Protein AF-A0AAW2YZ23-F1 (afdb_monomer_lite)

Organism: NCBI:txid1008807

pLDDT: mean 71.03, std 24.13, range [37.09, 97.94]

Sequence (137 aa):
MVQTSFDTSKMNTRHHVHHDTKPLEVEDHNLHHKDSFKHSLNQDKLHHDTYRVNHLQPRADDAMIMDVMQSAEKTVTSAEEAVLQTLDNIEAECEGRYVESNKKFVQRAYKDADATDAKLLQFKQKMTSSYGKTETY

Foldseek 3Di:
DDDDDDDDDDDDDDDDDDDDDDDDDDDDDDDDDDDDDDDDDPVPPPPPPVCPPPDPDQDPCNVVVVVVVVVVVVVVVVVVVVVVVVVVVVVVVVVVVVVVVVVVVVVVVVVVVVVVVVVVVVVVVVVCVVPVPPDDD

Radius of gyration: 47.85 Å; chains: 1; bounding box: 124×51×111 Å

Secondary structure (DSSP, 8-state):
---------------------PPPP-----------------TTSSSTTTTSSS--PPPHHHHHHHHHHHHHHHHHHHHHHHHHHHHHHHHHHHHHHHHHHHHHHHHHHHHHHHHHHHHHHHHHHHHHHHHS-----

Structure (mmCIF, N/CA/C/O backbone):
data_AF-A0AAW2YZ23-F1
#
_entry.id   AF-A0AAW2YZ23-F1
#
loop_
_atom_site.group_PDB
_atom_site.id
_atom_site.type_symbol
_atom_site.label_atom_id
_atom_site.label_alt_id
_atom_site.label_comp_id
_atom_site.label_asym_id
_atom_site.label_entity_id
_atom_site.label_seq_id
_atom_site.pdbx_PDB_ins_code
_atom_site.Cartn_x
_atom_site.Cartn_y
_atom_site.Cartn_z
_atom_site.occupancy
_atom_site.B_iso_or_equiv
_atom_site.auth_seq_id
_atom_site.auth_comp_id
_atom_site.auth_asym_id
_atom_site.auth_atom_id
_atom_site.pdbx_PDB_model_num
ATOM 1 N N . MET A 1 1 ? 9.317 -40.567 0.631 1.00 42.16 1 MET A N 1
ATOM 2 C CA . MET A 1 1 ? 10.388 -39.833 1.337 1.00 42.16 1 MET A CA 1
ATOM 3 C C . MET A 1 1 ? 11.709 -40.393 0.849 1.00 42.16 1 MET A C 1
ATOM 5 O O . MET A 1 1 ? 11.968 -41.560 1.098 1.00 42.16 1 MET A O 1
ATOM 9 N N . VAL A 1 2 ? 12.474 -39.627 0.074 1.00 40.03 2 VAL A N 1
ATOM 10 C CA . VAL A 1 2 ? 13.776 -40.059 -0.455 1.00 40.03 2 VAL A CA 1
ATOM 11 C C . VAL A 1 2 ? 14.834 -39.194 0.223 1.00 40.03 2 VAL A C 1
ATOM 13 O O . VAL A 1 2 ? 14.903 -37.996 -0.031 1.00 40.03 2 VAL A O 1
ATOM 16 N N . GLN A 1 3 ? 15.587 -39.787 1.149 1.00 37.09 3 GLN A N 1
ATOM 17 C CA . GLN A 1 3 ? 16.785 -39.195 1.742 1.00 37.09 3 GLN A CA 1
ATOM 18 C C . GLN A 1 3 ? 17.971 -39.508 0.826 1.00 37.09 3 GLN A C 1
ATOM 20 O O . GLN A 1 3 ? 18.285 -40.675 0.610 1.00 37.09 3 GLN A O 1
ATOM 25 N N . THR A 1 4 ? 18.637 -38.478 0.309 1.00 46.72 4 THR A N 1
ATOM 26 C CA . THR A 1 4 ? 19.949 -38.604 -0.336 1.00 46.72 4 THR A CA 1
ATOM 27 C C . THR A 1 4 ? 20.981 -37.880 0.515 1.00 46.72 4 THR A C 1
ATOM 29 O O . THR A 1 4 ? 21.033 -36.651 0.539 1.00 46.72 4 THR A O 1
ATOM 32 N N . SER A 1 5 ? 21.777 -38.654 1.242 1.00 43.84 5 SER A N 1
ATOM 33 C CA . SER A 1 5 ? 22.988 -38.219 1.932 1.00 43.84 5 SER A CA 1
ATOM 34 C C . SER A 1 5 ? 24.073 -37.928 0.890 1.00 43.84 5 SER A C 1
ATOM 36 O O . SER A 1 5 ? 24.388 -38.797 0.079 1.00 43.84 5 SER A O 1
ATOM 38 N N . PHE A 1 6 ? 24.644 -36.722 0.906 1.00 43.00 6 PHE A N 1
ATOM 39 C CA . PHE A 1 6 ? 25.849 -36.402 0.139 1.00 43.00 6 PHE A CA 1
ATOM 40 C C . PHE A 1 6 ? 27.078 -36.602 1.027 1.00 43.00 6 PHE A C 1
ATOM 42 O O . PHE A 1 6 ? 27.214 -35.967 2.069 1.00 43.00 6 PHE A O 1
ATOM 49 N N . ASP A 1 7 ? 27.943 -37.514 0.594 1.00 45.31 7 ASP A N 1
ATOM 50 C CA . ASP A 1 7 ? 29.185 -37.906 1.251 1.00 45.31 7 ASP A CA 1
ATOM 51 C C . ASP A 1 7 ? 30.346 -37.105 0.630 1.00 45.31 7 ASP A C 1
ATOM 53 O O . ASP A 1 7 ? 30.693 -37.284 -0.541 1.00 45.31 7 ASP A O 1
ATOM 57 N N . THR A 1 8 ? 30.908 -36.151 1.375 1.00 53.34 8 THR A N 1
ATOM 58 C CA . THR A 1 8 ? 32.040 -35.325 0.929 1.00 53.34 8 THR A CA 1
ATOM 59 C C . THR A 1 8 ? 33.349 -35.954 1.377 1.00 53.34 8 THR A C 1
ATOM 61 O O . THR A 1 8 ? 33.902 -35.599 2.417 1.00 53.34 8 THR A O 1
ATOM 64 N N . SER A 1 9 ? 33.883 -36.874 0.581 1.00 38.41 9 SER A N 1
ATOM 65 C CA . SER A 1 9 ? 35.269 -37.298 0.744 1.00 38.41 9 SER A CA 1
ATOM 66 C C . SER A 1 9 ? 35.820 -37.852 -0.560 1.00 38.41 9 SER A C 1
ATOM 68 O O . SER A 1 9 ? 35.528 -38.986 -0.935 1.00 38.41 9 SER A O 1
ATOM 70 N N . LYS A 1 10 ? 36.620 -37.032 -1.254 1.00 47.50 10 LYS A N 1
ATOM 71 C CA . LYS A 1 10 ? 37.888 -37.452 -1.870 1.00 47.50 10 LYS A CA 1
ATOM 72 C C . LYS A 1 10 ? 38.669 -36.247 -2.393 1.00 47.50 10 LYS A C 1
ATOM 74 O O . LYS A 1 10 ? 38.259 -35.541 -3.307 1.00 47.50 10 LYS A O 1
ATOM 79 N N . MET A 1 11 ? 39.815 -36.059 -1.750 1.00 41.44 11 MET A N 1
ATOM 80 C CA . MET A 1 11 ? 40.926 -35.196 -2.124 1.00 41.44 11 MET A CA 1
ATOM 81 C C . MET A 1 11 ? 41.445 -35.516 -3.532 1.00 41.44 11 MET A C 1
ATOM 83 O O . MET A 1 11 ? 41.591 -36.690 -3.870 1.00 41.44 11 MET A O 1
ATOM 87 N N . ASN A 1 12 ? 41.838 -34.490 -4.294 1.00 37.84 12 ASN A N 1
ATOM 88 C CA . ASN A 1 12 ? 42.959 -34.611 -5.228 1.00 37.84 12 ASN A CA 1
ATOM 89 C C . ASN A 1 12 ? 43.620 -33.247 -5.500 1.00 37.84 12 ASN A C 1
ATOM 91 O O . ASN A 1 12 ? 43.084 -32.393 -6.202 1.00 37.84 12 ASN A O 1
ATOM 95 N N . THR A 1 13 ? 44.798 -33.065 -4.914 1.00 43.50 13 THR A N 1
ATOM 96 C CA . THR A 1 13 ? 45.785 -32.007 -5.161 1.00 43.50 13 THR A CA 1
ATOM 97 C C . THR A 1 13 ? 46.460 -32.191 -6.521 1.00 43.50 13 THR A C 1
ATOM 99 O O . THR A 1 13 ? 46.972 -33.273 -6.802 1.00 43.50 13 THR A O 1
ATOM 102 N N . ARG A 1 14 ? 46.566 -31.131 -7.336 1.00 39.47 14 ARG A N 1
ATOM 103 C CA . ARG A 1 14 ? 47.413 -31.140 -8.542 1.0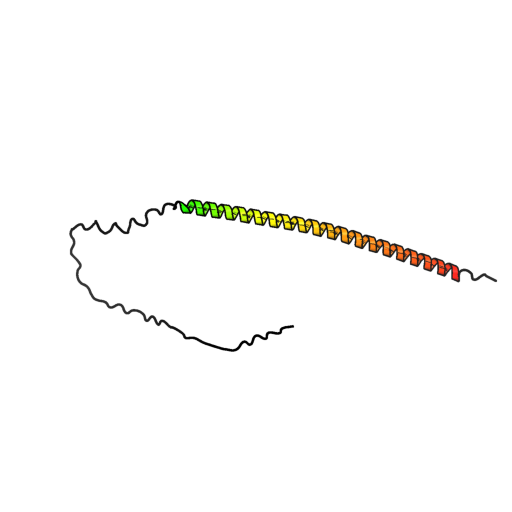0 39.47 14 ARG A CA 1
ATOM 104 C C . ARG A 1 14 ? 48.265 -29.869 -8.656 1.00 39.47 14 ARG A C 1
ATOM 106 O O . ARG A 1 14 ? 47.784 -28.817 -9.043 1.00 39.47 14 ARG A O 1
ATOM 113 N N . HIS A 1 15 ? 49.523 -30.053 -8.258 1.00 39.59 15 HIS A N 1
ATOM 114 C CA . HIS A 1 15 ? 50.791 -29.505 -8.756 1.00 39.59 15 HIS A CA 1
ATOM 115 C C . HIS A 1 15 ? 50.924 -28.030 -9.190 1.00 39.59 15 HIS A C 1
ATOM 117 O O . HIS A 1 15 ? 50.410 -27.591 -10.212 1.00 39.59 15 HIS A O 1
ATOM 123 N N . HIS A 1 16 ? 51.791 -27.349 -8.431 1.00 39.47 16 HIS A N 1
ATOM 124 C CA . HIS A 1 16 ? 52.581 -26.160 -8.755 1.00 39.47 16 HIS A CA 1
ATOM 125 C C . HIS A 1 16 ? 53.233 -26.193 -10.149 1.00 39.47 16 HIS A C 1
ATOM 127 O O . HIS A 1 16 ? 53.885 -27.176 -10.499 1.00 39.47 16 HIS A O 1
ATOM 133 N N . VAL A 1 17 ? 53.216 -25.049 -10.839 1.00 40.31 17 VAL A N 1
ATOM 134 C CA . VAL A 1 17 ? 54.281 -24.646 -11.770 1.00 40.31 17 VAL A CA 1
ATOM 135 C C . VAL A 1 17 ? 54.778 -23.274 -11.317 1.00 40.31 17 VAL A C 1
ATOM 137 O O . VAL A 1 17 ? 54.079 -22.273 -11.453 1.00 40.31 17 VAL A O 1
ATOM 140 N N . HIS A 1 18 ? 55.964 -23.253 -10.712 1.00 39.31 18 HIS A N 1
ATOM 141 C CA . HIS A 1 18 ? 56.755 -22.047 -10.482 1.00 39.31 18 HIS A CA 1
ATOM 142 C C . HIS A 1 18 ? 57.529 -21.745 -11.771 1.00 39.31 18 HIS A C 1
ATOM 144 O O . HIS A 1 18 ? 58.294 -22.589 -12.233 1.00 39.31 18 HIS A O 1
ATOM 150 N N . HIS A 1 19 ? 57.347 -20.560 -12.352 1.00 39.72 19 HIS A N 1
ATOM 151 C CA . HIS A 1 19 ? 58.302 -20.029 -13.321 1.00 39.72 19 HIS A CA 1
ATOM 152 C C . HIS A 1 19 ? 59.306 -19.161 -12.566 1.00 39.72 19 HIS A C 1
ATOM 154 O O . HIS A 1 19 ? 59.023 -18.015 -12.227 1.00 39.72 19 HIS A O 1
ATOM 160 N N . ASP A 1 20 ? 60.473 -19.737 -12.288 1.00 40.97 20 ASP A N 1
ATOM 161 C CA . ASP A 1 20 ? 61.645 -19.006 -11.819 1.00 40.97 20 ASP A CA 1
ATOM 162 C C . ASP A 1 20 ? 62.197 -18.155 -12.971 1.00 40.97 20 ASP A C 1
ATOM 164 O O . ASP A 1 20 ? 62.918 -18.645 -13.841 1.00 40.97 20 ASP A O 1
ATOM 168 N N . THR A 1 21 ? 61.874 -16.864 -12.999 1.00 49.31 21 THR A N 1
ATOM 169 C CA . THR A 1 21 ? 62.592 -15.897 -13.838 1.00 49.31 21 THR A CA 1
ATOM 170 C C . THR A 1 21 ? 63.802 -15.386 -13.068 1.00 49.31 21 THR A C 1
ATOM 172 O O . THR A 1 21 ? 63.682 -14.511 -12.209 1.00 49.31 21 THR A O 1
ATOM 175 N N . LYS A 1 22 ? 64.980 -15.943 -13.364 1.00 58.16 22 LYS A N 1
ATOM 176 C CA . LYS A 1 22 ? 66.257 -15.327 -12.980 1.00 58.16 22 LYS A CA 1
ATOM 177 C C . LYS A 1 22 ? 66.445 -14.005 -13.752 1.00 58.16 22 LYS A C 1
ATOM 179 O O . LYS A 1 22 ? 65.913 -13.890 -14.859 1.00 58.16 22 LYS A O 1
ATOM 184 N N . PRO A 1 23 ? 67.188 -13.018 -13.217 1.00 45.25 23 PRO A N 1
ATOM 185 C CA . PRO A 1 23 ? 67.505 -11.795 -13.953 1.00 45.25 23 PRO A CA 1
ATOM 186 C C . PRO A 1 23 ? 68.357 -12.137 -15.183 1.00 45.25 23 PRO A C 1
ATOM 188 O O . PRO A 1 23 ? 69.311 -12.903 -15.063 1.00 45.25 23 PRO A O 1
ATOM 191 N N . LEU A 1 24 ? 68.018 -11.590 -16.354 1.00 46.28 24 LEU A N 1
ATOM 192 C CA . LEU A 1 24 ? 68.880 -11.677 -17.535 1.00 46.28 24 LEU A CA 1
ATOM 193 C C . LEU A 1 24 ? 70.152 -10.855 -17.284 1.00 46.28 24 LEU A C 1
ATOM 195 O O . LEU A 1 24 ? 70.075 -9.642 -17.082 1.00 46.28 24 LEU A O 1
ATOM 199 N N . GLU A 1 25 ? 71.306 -11.513 -17.318 1.00 43.34 25 GLU A N 1
ATOM 200 C CA . GLU A 1 25 ? 72.603 -10.853 -17.451 1.00 43.34 25 GLU A CA 1
ATOM 201 C C . GLU A 1 25 ? 72.699 -10.255 -18.864 1.00 43.34 25 GLU A C 1
ATOM 203 O O . GLU A 1 25 ? 72.432 -10.927 -19.861 1.00 43.34 25 GLU A O 1
ATOM 208 N N . VAL A 1 26 ? 73.007 -8.961 -18.944 1.00 49.44 26 VAL A N 1
ATOM 209 C CA . VAL A 1 26 ? 73.212 -8.238 -20.203 1.00 49.44 26 VAL A CA 1
ATOM 210 C C . VAL A 1 26 ? 74.634 -8.538 -20.672 1.00 49.44 26 VAL A C 1
ATOM 212 O O . VAL A 1 26 ? 75.589 -8.095 -20.038 1.00 49.44 26 VAL A O 1
ATOM 215 N N . GLU A 1 27 ? 74.791 -9.292 -21.760 1.00 43.81 27 GLU A N 1
ATOM 216 C CA . GLU A 1 27 ? 76.094 -9.429 -22.415 1.00 43.81 27 GLU A CA 1
ATOM 217 C C . GLU A 1 27 ? 76.423 -8.146 -23.193 1.00 43.81 27 GLU A C 1
ATOM 219 O O . GLU A 1 27 ? 75.868 -7.854 -24.255 1.00 43.81 27 GLU A O 1
ATOM 224 N N . ASP A 1 28 ? 77.353 -7.377 -22.626 1.00 47.62 28 ASP A N 1
ATOM 225 C CA . ASP A 1 28 ? 78.044 -6.254 -23.252 1.00 47.62 28 ASP A CA 1
ATOM 226 C C . ASP A 1 28 ? 78.944 -6.747 -24.396 1.00 47.62 28 ASP A C 1
ATOM 228 O O . ASP A 1 28 ? 80.128 -7.050 -24.219 1.00 47.62 28 ASP A O 1
ATOM 232 N N . HIS A 1 29 ? 78.415 -6.752 -25.618 1.00 47.66 29 HIS A N 1
ATOM 233 C CA . HIS A 1 29 ? 79.248 -6.775 -26.817 1.00 47.66 29 HIS A CA 1
ATOM 234 C C . HIS A 1 29 ? 79.435 -5.361 -27.377 1.00 47.66 29 HIS A C 1
ATOM 236 O O . HIS A 1 29 ? 78.691 -4.862 -28.215 1.00 47.66 29 HIS A O 1
ATOM 242 N N . ASN A 1 30 ? 80.473 -4.737 -26.818 1.00 41.66 30 ASN A N 1
ATOM 243 C CA . ASN A 1 30 ? 81.330 -3.669 -27.329 1.00 41.66 30 ASN A CA 1
ATOM 244 C C . ASN A 1 30 ? 81.067 -3.145 -28.758 1.00 41.66 30 ASN A C 1
ATOM 246 O O . ASN A 1 30 ? 81.192 -3.869 -29.742 1.00 41.66 30 ASN A O 1
ATOM 250 N N . LEU A 1 31 ? 80.872 -1.819 -28.818 1.00 48.06 31 LEU A N 1
ATOM 251 C CA . LEU A 1 31 ? 81.620 -0.850 -29.637 1.00 48.06 31 LEU A CA 1
ATOM 252 C C . LEU A 1 31 ? 82.151 -1.346 -30.996 1.00 48.06 31 LEU A C 1
ATOM 254 O O . LEU A 1 31 ? 83.096 -2.126 -31.025 1.00 48.06 31 LEU A O 1
ATOM 258 N N . HIS A 1 32 ? 81.687 -0.737 -32.095 1.00 42.34 32 HIS A N 1
ATOM 259 C CA . HIS A 1 32 ? 82.510 0.031 -33.054 1.00 42.34 32 HIS A CA 1
ATOM 260 C C . HIS A 1 32 ? 81.671 0.438 -34.277 1.00 42.34 32 HIS A C 1
ATOM 262 O O . HIS A 1 32 ? 81.339 -0.388 -35.116 1.00 42.34 32 HIS A O 1
ATOM 268 N N . HIS A 1 33 ? 81.346 1.729 -34.358 1.00 41.16 33 HIS A N 1
ATOM 269 C CA . HIS A 1 33 ? 81.522 2.599 -35.531 1.00 41.16 33 HIS A CA 1
ATOM 270 C C . HIS A 1 33 ? 80.530 3.758 -35.481 1.00 41.16 33 HIS A C 1
ATOM 272 O O . HIS A 1 33 ? 79.431 3.727 -36.030 1.00 41.16 33 HIS A O 1
ATOM 278 N N . LYS A 1 34 ? 80.977 4.822 -34.810 1.00 44.75 34 LYS A N 1
ATOM 279 C CA . LYS A 1 34 ? 80.580 6.166 -35.202 1.00 44.75 34 LYS A CA 1
ATOM 280 C C . LYS A 1 34 ? 81.191 6.473 -36.573 1.00 44.75 34 LYS A C 1
ATOM 282 O O . LYS A 1 34 ? 82.256 5.960 -36.906 1.00 44.75 34 LYS A O 1
ATOM 287 N N . ASP A 1 35 ? 80.491 7.335 -37.298 1.00 48.25 35 ASP A N 1
ATOM 288 C CA . ASP A 1 35 ? 80.931 8.050 -38.499 1.00 48.25 35 ASP A CA 1
ATOM 289 C C . ASP A 1 35 ? 80.765 7.318 -39.838 1.00 48.25 35 ASP A C 1
ATOM 291 O O . ASP A 1 35 ? 81.706 6.890 -40.500 1.00 48.25 35 ASP A O 1
ATOM 295 N N . SER A 1 36 ? 79.522 7.297 -40.320 1.00 39.72 36 SER A N 1
ATOM 296 C CA . SER A 1 36 ? 79.242 7.401 -41.758 1.00 39.72 36 SER A CA 1
ATOM 297 C C . SER A 1 36 ? 77.974 8.216 -41.986 1.00 39.72 36 SER A C 1
ATOM 299 O O . SER A 1 36 ? 76.895 7.724 -42.302 1.00 39.72 36 SER A O 1
ATOM 301 N N . PHE A 1 37 ? 78.128 9.525 -41.800 1.00 41.75 37 PHE A N 1
ATOM 302 C CA . PHE A 1 37 ? 77.254 10.521 -42.399 1.00 41.75 37 PHE A CA 1
ATOM 303 C C . PHE A 1 37 ? 77.517 10.529 -43.914 1.00 41.75 37 PHE A C 1
ATOM 305 O O . PHE A 1 37 ? 78.588 10.961 -44.335 1.00 41.75 37 PHE A O 1
ATOM 312 N N . LYS A 1 38 ? 76.546 10.085 -44.724 1.00 47.72 38 LYS A N 1
ATOM 313 C CA . LYS A 1 38 ? 75.879 10.883 -45.781 1.00 47.72 38 LYS A CA 1
ATOM 314 C C . LYS A 1 38 ? 75.149 10.006 -46.811 1.00 47.72 38 LYS A C 1
ATOM 316 O O . LYS A 1 38 ? 75.747 9.203 -47.509 1.00 47.72 38 LYS A O 1
ATOM 321 N N . HIS A 1 39 ? 73.852 10.297 -46.916 1.00 45.59 39 HIS A N 1
ATOM 322 C CA . HIS A 1 39 ? 72.974 10.191 -48.084 1.00 45.59 39 HIS A CA 1
ATOM 323 C C . HIS A 1 39 ? 72.933 8.878 -48.881 1.00 45.59 39 HIS A C 1
ATOM 325 O O . HIS A 1 39 ? 73.635 8.710 -49.869 1.00 45.59 39 HIS A O 1
ATOM 331 N N . SER A 1 40 ? 71.899 8.081 -48.611 1.00 43.19 40 SER A N 1
ATOM 332 C CA . SER A 1 40 ? 70.948 7.755 -49.675 1.00 43.19 40 SER A CA 1
ATOM 333 C C . SER A 1 40 ? 69.556 7.556 -49.081 1.00 43.19 40 SER A C 1
ATOM 335 O O . SER A 1 40 ? 69.373 6.849 -48.091 1.00 43.19 40 SER A O 1
ATOM 337 N N . LEU A 1 41 ? 68.598 8.279 -49.651 1.00 48.62 41 LEU A N 1
ATOM 338 C CA . LEU A 1 41 ? 67.183 8.263 -49.322 1.00 48.62 41 LEU A CA 1
ATOM 339 C C . LEU A 1 41 ? 66.620 6.845 -49.466 1.00 48.62 41 LEU A C 1
ATOM 341 O O . LEU A 1 41 ? 66.414 6.368 -50.571 1.00 48.62 41 LEU A O 1
ATOM 345 N N . ASN A 1 42 ? 66.303 6.214 -48.340 1.00 43.38 42 ASN A N 1
ATOM 346 C CA . ASN A 1 42 ? 65.261 5.194 -48.266 1.00 43.38 42 ASN A CA 1
ATOM 347 C C . ASN A 1 42 ? 64.172 5.716 -47.319 1.00 43.38 42 ASN A C 1
ATOM 349 O O . ASN A 1 42 ? 63.932 5.167 -46.248 1.00 43.38 42 ASN A O 1
ATOM 353 N N . GLN A 1 43 ? 63.552 6.837 -47.706 1.00 43.69 43 GLN A N 1
ATOM 354 C CA . GLN A 1 43 ? 62.373 7.403 -47.036 1.00 43.69 43 GLN A CA 1
ATOM 355 C C . GLN A 1 43 ? 61.060 6.705 -47.437 1.00 43.69 43 GLN A C 1
ATOM 357 O O . GLN A 1 43 ? 60.013 7.043 -46.902 1.00 43.69 43 GLN A O 1
ATOM 362 N N . ASP A 1 44 ? 61.097 5.675 -48.286 1.00 47.47 44 ASP A N 1
ATOM 363 C CA . ASP A 1 44 ? 59.871 5.038 -48.793 1.00 47.47 44 ASP A CA 1
ATOM 364 C C . ASP A 1 44 ? 59.372 3.844 -47.965 1.00 47.47 44 ASP A C 1
ATOM 366 O O . ASP A 1 44 ? 58.377 3.216 -48.321 1.00 47.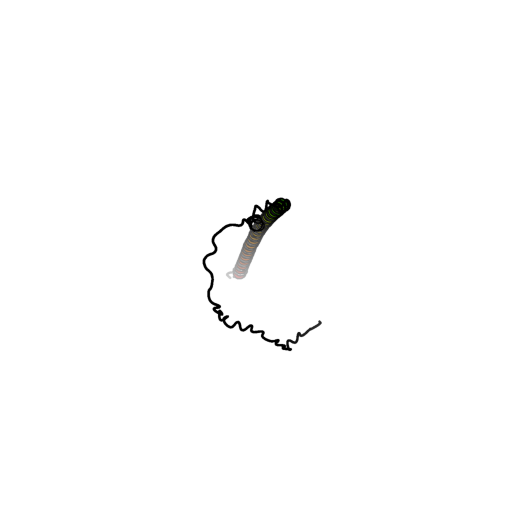47 44 ASP A O 1
ATOM 370 N N . LYS A 1 45 ? 60.022 3.497 -46.844 1.00 50.16 45 LYS A N 1
ATOM 371 C CA . LYS A 1 45 ? 59.595 2.347 -46.014 1.00 50.16 45 LYS A CA 1
ATOM 372 C C . LYS A 1 45 ? 59.362 2.639 -44.537 1.00 50.16 45 LYS A C 1
ATOM 374 O O . LYS A 1 45 ? 59.048 1.718 -43.793 1.00 50.16 45 LYS A O 1
ATOM 379 N N . LEU A 1 46 ? 59.436 3.903 -44.117 1.00 47.31 46 LEU A N 1
ATOM 380 C CA . LEU A 1 46 ? 59.184 4.303 -42.725 1.00 47.31 46 LEU A CA 1
ATOM 381 C C . LEU A 1 46 ? 57.908 5.140 -42.541 1.00 47.31 46 LEU A C 1
ATOM 383 O O . LEU A 1 46 ? 57.741 5.806 -41.524 1.00 47.31 46 LEU A O 1
ATOM 387 N N . HIS A 1 47 ? 57.001 5.098 -43.517 1.00 43.53 47 HIS A N 1
ATOM 388 C CA . HIS A 1 47 ? 55.682 5.730 -43.426 1.00 43.53 47 HIS A CA 1
ATOM 389 C C . HIS A 1 47 ? 54.524 4.726 -43.438 1.00 43.53 47 HIS A C 1
ATOM 391 O O . HIS A 1 47 ? 53.374 5.134 -43.335 1.00 43.53 47 HIS A O 1
ATOM 397 N N . HIS A 1 48 ? 54.771 3.414 -43.525 1.00 44.41 48 HIS A N 1
ATOM 398 C CA . HIS A 1 48 ? 53.651 2.471 -43.613 1.00 44.41 48 HIS A CA 1
ATOM 399 C C . HIS A 1 48 ? 52.958 2.209 -42.256 1.00 44.41 48 HIS A C 1
ATOM 401 O O . HIS A 1 48 ? 51.765 1.899 -42.237 1.00 44.41 48 HIS A O 1
ATOM 407 N N . ASP A 1 49 ? 53.644 2.425 -41.128 1.00 48.31 49 ASP A N 1
ATOM 408 C CA . ASP A 1 49 ? 53.098 2.086 -39.802 1.00 48.31 49 ASP A CA 1
ATOM 409 C C . ASP A 1 49 ? 52.707 3.298 -38.944 1.00 48.31 49 ASP A C 1
ATOM 411 O O . ASP A 1 49 ? 51.931 3.162 -38.002 1.00 48.31 49 ASP A O 1
ATOM 415 N N . THR A 1 50 ? 53.145 4.511 -39.294 1.00 43.38 50 THR A N 1
ATOM 416 C CA . THR A 1 50 ? 52.766 5.741 -38.571 1.00 43.38 50 THR A CA 1
ATOM 417 C C . THR A 1 50 ? 51.465 6.378 -39.069 1.00 43.38 50 THR A C 1
ATOM 419 O O . THR A 1 50 ? 50.905 7.222 -38.377 1.00 43.38 50 THR A O 1
ATOM 422 N N . TYR A 1 51 ? 50.912 5.923 -40.201 1.00 45.94 51 TYR A N 1
ATOM 423 C CA . TYR A 1 51 ? 49.599 6.358 -40.711 1.00 45.94 51 TYR A CA 1
ATOM 424 C C . TYR A 1 51 ? 48.457 5.364 -40.451 1.00 45.94 51 TYR A C 1
ATOM 426 O O . TYR A 1 51 ? 47.380 5.498 -41.029 1.00 45.94 51 TYR A O 1
ATOM 434 N N . ARG A 1 52 ? 48.646 4.376 -39.567 1.00 46.06 52 ARG A N 1
ATOM 435 C CA . ARG A 1 52 ? 47.576 3.438 -39.175 1.00 46.06 52 ARG A CA 1
ATOM 436 C C . ARG A 1 52 ? 46.897 3.736 -37.840 1.00 46.06 52 ARG A C 1
ATOM 438 O O . ARG A 1 52 ? 46.034 2.974 -37.421 1.00 46.06 52 ARG A O 1
ATOM 445 N N . VAL A 1 53 ? 47.214 4.876 -37.229 1.00 52.16 53 VAL A N 1
ATOM 446 C CA . VAL A 1 53 ? 46.413 5.473 -36.144 1.00 52.16 53 VAL A CA 1
ATOM 447 C C . VAL A 1 53 ? 45.812 6.808 -36.608 1.00 52.16 53 VAL A C 1
ATOM 449 O O . VAL A 1 53 ? 45.568 7.716 -35.826 1.00 52.16 53 VAL A O 1
ATOM 452 N N . ASN A 1 54 ? 45.564 6.947 -37.913 1.00 47.66 54 ASN A N 1
ATOM 453 C CA . ASN A 1 54 ? 44.644 7.959 -38.408 1.00 47.66 54 ASN A CA 1
ATOM 454 C C . ASN A 1 54 ? 43.228 7.430 -38.213 1.00 47.66 54 ASN A C 1
ATOM 456 O O . ASN A 1 54 ? 42.839 6.460 -38.855 1.00 47.66 54 ASN A O 1
ATOM 460 N N . HIS A 1 55 ? 42.491 8.095 -37.325 1.00 54.72 55 HIS A N 1
ATOM 461 C CA . HIS A 1 55 ? 41.036 8.183 -37.353 1.00 54.72 55 HIS A CA 1
ATOM 462 C C . HIS A 1 55 ? 40.325 6.851 -37.614 1.00 54.72 55 HIS A C 1
ATOM 464 O O . HIS A 1 55 ? 39.865 6.586 -38.725 1.00 54.72 55 HIS A O 1
ATOM 470 N N . LEU A 1 56 ? 40.145 6.048 -36.561 1.00 56.34 56 LEU A N 1
ATOM 471 C CA . LEU A 1 56 ? 38.970 5.182 -36.517 1.00 56.34 56 LEU A CA 1
ATOM 472 C C . LEU A 1 56 ? 37.759 6.120 -36.565 1.00 56.34 56 LEU A C 1
ATOM 474 O O . LEU A 1 56 ? 37.319 6.640 -35.543 1.00 56.34 56 LEU A O 1
ATOM 478 N N . GLN A 1 57 ? 37.297 6.427 -37.779 1.00 61.72 57 GLN A N 1
ATOM 479 C CA . GLN A 1 57 ? 35.973 6.987 -37.973 1.00 61.72 57 GLN A CA 1
ATOM 480 C C . GLN A 1 57 ? 34.999 6.057 -37.250 1.00 61.72 57 GLN A C 1
ATOM 482 O O . GLN A 1 57 ? 35.200 4.836 -37.325 1.00 61.72 57 GLN A O 1
ATOM 487 N N . PRO A 1 58 ? 33.981 6.606 -36.563 1.00 64.44 58 PRO A N 1
ATOM 488 C CA . PRO A 1 58 ? 32.911 5.791 -36.025 1.00 64.44 58 PRO A CA 1
ATOM 489 C C . PRO A 1 58 ? 32.460 4.830 -37.117 1.00 64.44 58 PRO A C 1
ATOM 491 O O . PRO A 1 58 ? 32.156 5.250 -38.241 1.00 64.44 58 PRO A O 1
ATOM 494 N N . ARG A 1 59 ? 32.518 3.534 -36.828 1.00 71.25 59 ARG A N 1
ATOM 495 C CA . ARG A 1 59 ? 31.999 2.530 -37.750 1.00 71.25 59 ARG A CA 1
ATOM 496 C C . ARG A 1 59 ? 30.505 2.796 -37.891 1.00 71.25 59 ARG A C 1
ATOM 498 O O . ARG A 1 59 ? 29.874 3.293 -36.962 1.00 71.25 59 ARG A O 1
ATOM 505 N N . ALA A 1 60 ? 29.921 2.456 -39.037 1.00 65.69 60 ALA A N 1
ATOM 506 C CA . ALA A 1 60 ? 28.471 2.576 -39.220 1.00 65.69 60 ALA A CA 1
ATOM 507 C C . ALA A 1 60 ? 27.688 1.877 -38.083 1.00 65.69 60 ALA A C 1
ATOM 509 O O . ALA A 1 60 ? 26.620 2.337 -37.687 1.00 65.69 60 ALA A O 1
ATOM 510 N N . ASP A 1 61 ? 28.280 0.832 -37.503 1.00 77.00 61 ASP A N 1
ATOM 511 C CA . ASP A 1 61 ? 27.727 0.063 -36.391 1.00 77.00 61 ASP A CA 1
ATOM 512 C C . ASP A 1 61 ? 27.773 0.805 -35.039 1.00 77.00 61 ASP A C 1
ATOM 514 O O . ASP A 1 61 ? 26.978 0.492 -34.157 1.00 77.00 61 ASP A O 1
ATOM 518 N N . ASP A 1 62 ? 28.638 1.811 -34.860 1.00 84.38 62 ASP A N 1
ATOM 519 C CA . ASP A 1 62 ? 28.758 2.553 -33.595 1.00 84.38 62 ASP A CA 1
ATOM 520 C C . ASP A 1 62 ? 27.501 3.394 -33.320 1.00 84.38 62 ASP A C 1
ATOM 522 O O . ASP A 1 62 ? 27.058 3.500 -32.177 1.00 84.38 62 ASP A O 1
ATOM 526 N N . ALA A 1 63 ? 26.877 3.940 -34.370 1.00 83.25 63 ALA A N 1
ATOM 527 C CA . ALA A 1 63 ? 25.596 4.637 -34.258 1.00 83.25 63 ALA A CA 1
ATOM 528 C C . ALA A 1 63 ? 24.473 3.675 -33.840 1.00 83.25 63 ALA A C 1
ATOM 530 O O . ALA A 1 63 ? 23.701 3.980 -32.935 1.00 83.25 63 ALA A O 1
ATOM 531 N N . MET A 1 64 ? 24.439 2.476 -34.432 1.00 87.12 64 MET A N 1
ATOM 532 C CA . MET A 1 64 ? 23.462 1.445 -34.078 1.00 87.12 64 MET A CA 1
ATOM 533 C C . MET A 1 64 ? 23.641 0.969 -32.631 1.00 87.12 64 MET A C 1
ATOM 535 O O . MET A 1 64 ? 22.660 0.775 -31.918 1.00 87.12 64 MET A O 1
ATOM 539 N N . ILE A 1 65 ? 24.886 0.798 -32.176 1.00 87.88 65 ILE A N 1
ATOM 540 C CA . ILE A 1 65 ? 25.188 0.414 -30.792 1.00 87.88 65 ILE A CA 1
ATOM 541 C C . ILE A 1 65 ? 24.719 1.502 -29.821 1.00 87.88 65 ILE A C 1
ATOM 543 O O . ILE A 1 65 ? 24.070 1.176 -28.828 1.00 87.88 65 ILE A O 1
ATOM 547 N N . MET A 1 66 ? 24.989 2.780 -30.109 1.00 89.81 66 MET A N 1
ATOM 548 C CA . MET A 1 66 ? 24.511 3.887 -29.272 1.00 89.81 66 MET A CA 1
ATOM 549 C C . MET A 1 66 ? 22.982 3.952 -29.215 1.00 89.81 66 MET A C 1
ATOM 551 O O . MET A 1 66 ? 22.432 4.099 -28.124 1.00 89.81 66 MET A O 1
ATOM 555 N N . ASP A 1 67 ? 22.292 3.774 -30.343 1.00 90.75 67 ASP A N 1
ATOM 556 C CA . ASP A 1 67 ? 20.826 3.758 -30.391 1.00 90.75 67 ASP A CA 1
ATOM 557 C C . ASP A 1 67 ? 20.244 2.601 -29.563 1.00 90.75 67 ASP A C 1
ATOM 559 O O . ASP A 1 67 ? 19.285 2.785 -28.808 1.00 90.75 67 ASP A O 1
ATOM 563 N N . VAL A 1 68 ? 20.851 1.411 -29.644 1.00 93.19 68 VAL A N 1
ATOM 564 C CA . VAL A 1 68 ? 20.459 0.252 -28.828 1.00 93.19 68 VAL A CA 1
ATOM 565 C C . VAL A 1 68 ? 20.696 0.522 -27.344 1.00 93.19 68 VAL A C 1
ATOM 567 O O . VAL A 1 68 ? 19.811 0.247 -26.535 1.00 93.19 68 VAL A O 1
ATOM 570 N N . MET A 1 69 ? 21.847 1.088 -26.970 1.00 93.25 69 MET A N 1
ATOM 571 C CA . MET A 1 69 ? 22.144 1.434 -25.577 1.00 93.25 69 MET A CA 1
ATOM 572 C C . MET A 1 69 ? 21.166 2.478 -25.035 1.00 93.25 69 MET A C 1
ATOM 574 O O . MET A 1 69 ? 20.626 2.295 -23.948 1.00 93.25 69 MET A O 1
ATOM 578 N N . GLN A 1 70 ? 20.865 3.521 -25.810 1.00 94.25 70 GLN A N 1
ATOM 579 C CA . GLN A 1 70 ? 19.909 4.552 -25.414 1.00 94.25 70 GLN A CA 1
ATOM 580 C C . GLN A 1 70 ? 18.482 3.993 -25.305 1.00 94.25 70 GLN A C 1
ATOM 582 O O . GLN A 1 70 ? 17.720 4.377 -24.416 1.00 94.25 70 GLN A O 1
ATOM 587 N N . SER A 1 71 ? 18.098 3.078 -26.198 1.00 92.38 71 SER A N 1
ATOM 588 C CA . SER A 1 71 ? 16.808 2.390 -26.116 1.00 92.38 71 SER A CA 1
ATOM 589 C C . SER A 1 71 ? 16.729 1.481 -24.889 1.00 92.38 71 SER A C 1
ATOM 591 O O . SER A 1 71 ? 15.686 1.427 -24.233 1.00 92.38 71 SER A O 1
ATOM 593 N N . ALA A 1 72 ? 17.813 0.773 -24.568 1.00 93.81 72 ALA A N 1
ATOM 594 C CA . ALA A 1 72 ? 17.895 -0.064 -23.379 1.00 93.81 72 ALA A CA 1
ATOM 595 C C . ALA A 1 72 ? 17.787 0.784 -22.105 1.00 93.81 72 ALA A C 1
ATOM 597 O O . ALA A 1 72 ? 16.977 0.463 -21.242 1.00 93.81 72 ALA A O 1
ATOM 598 N N . GLU A 1 73 ? 18.512 1.902 -22.027 1.00 95.00 73 GLU A N 1
ATOM 599 C CA . GLU A 1 73 ? 18.461 2.833 -20.896 1.00 95.00 73 GLU A CA 1
ATOM 600 C C . GLU A 1 73 ? 17.044 3.370 -20.669 1.00 95.00 73 GLU A C 1
ATOM 602 O O . GLU A 1 73 ? 16.500 3.225 -19.578 1.00 95.00 73 GLU A O 1
ATOM 607 N N . LYS A 1 74 ? 16.379 3.863 -21.722 1.00 94.19 74 LYS A N 1
ATOM 608 C CA . LYS A 1 74 ? 14.976 4.311 -21.640 1.00 94.19 74 LYS A CA 1
ATOM 609 C C . LYS A 1 74 ? 14.034 3.215 -21.146 1.00 94.19 74 LYS A C 1
ATOM 611 O O . LYS A 1 74 ? 13.119 3.490 -20.374 1.00 94.19 74 LYS A O 1
ATOM 616 N N . THR A 1 75 ? 14.241 1.981 -21.605 1.00 93.94 75 THR A N 1
ATOM 617 C CA . THR A 1 75 ? 13.415 0.838 -21.197 1.00 93.94 75 THR A CA 1
ATOM 618 C C . THR A 1 75 ? 13.617 0.521 -19.718 1.00 93.94 75 THR A C 1
ATOM 620 O O . THR A 1 75 ? 12.641 0.286 -19.011 1.00 93.94 75 THR A O 1
ATOM 623 N N . VAL A 1 76 ? 14.865 0.546 -19.242 1.00 94.62 76 VAL A N 1
ATOM 624 C CA . VAL A 1 76 ? 15.196 0.310 -17.832 1.00 94.62 76 VAL A CA 1
ATOM 625 C C . VAL A 1 76 ? 14.598 1.403 -16.953 1.00 94.62 76 VAL A C 1
ATOM 627 O O . VAL A 1 76 ? 13.869 1.072 -16.026 1.00 94.62 76 VAL A O 1
ATOM 630 N N . THR A 1 77 ? 14.802 2.680 -17.283 1.00 94.75 77 THR A N 1
ATOM 631 C CA . THR A 1 77 ? 14.227 3.794 -16.511 1.00 94.75 77 THR A CA 1
ATOM 632 C C . THR A 1 77 ? 12.702 3.715 -16.460 1.00 94.75 77 THR A C 1
ATOM 634 O O . THR A 1 77 ? 12.114 3.829 -15.391 1.00 94.75 77 THR A O 1
ATOM 637 N N . SER A 1 78 ? 12.043 3.430 -17.588 1.00 94.88 78 SER A N 1
ATOM 638 C CA . SER A 1 78 ? 10.584 3.271 -17.613 1.00 94.88 78 SER A CA 1
ATOM 639 C C . SER A 1 78 ? 10.108 2.080 -16.771 1.00 94.88 78 SER A C 1
ATOM 641 O O . SER A 1 78 ? 9.063 2.162 -16.123 1.00 94.88 78 SER A O 1
ATOM 643 N N . ALA A 1 79 ? 10.864 0.978 -16.750 1.00 95.00 79 ALA A N 1
ATOM 644 C CA . ALA A 1 79 ? 10.557 -0.166 -15.901 1.00 95.00 79 ALA A CA 1
ATOM 645 C C . ALA A 1 79 ? 10.736 0.164 -14.410 1.00 95.00 79 ALA A C 1
ATOM 647 O O . ALA A 1 79 ? 9.889 -0.215 -13.603 1.00 95.00 79 ALA A O 1
ATOM 648 N N . GLU A 1 80 ? 11.792 0.892 -14.043 1.00 96.25 80 GLU A N 1
ATOM 649 C CA . GLU A 1 80 ? 12.029 1.361 -12.672 1.00 96.25 80 GLU A CA 1
ATOM 650 C C . GLU A 1 80 ? 10.899 2.278 -12.189 1.00 96.25 80 GLU A C 1
ATOM 652 O O . GLU A 1 80 ? 10.337 2.048 -11.118 1.00 96.25 80 GLU A O 1
ATOM 657 N N . GLU A 1 81 ? 10.496 3.255 -13.004 1.00 97.19 81 GLU A N 1
ATOM 658 C CA . GLU A 1 81 ? 9.368 4.147 -12.709 1.00 97.19 81 GLU A CA 1
ATOM 659 C C . GLU A 1 81 ? 8.060 3.366 -12.504 1.00 97.19 81 GLU A C 1
ATOM 661 O O . GLU A 1 81 ? 7.319 3.622 -11.553 1.00 97.19 81 GLU A O 1
ATOM 666 N N . ALA A 1 82 ? 7.786 2.366 -13.349 1.00 97.06 82 ALA A N 1
ATOM 667 C CA . ALA A 1 82 ? 6.598 1.525 -13.218 1.00 97.06 82 ALA A CA 1
ATOM 668 C C . ALA A 1 82 ? 6.611 0.679 -11.931 1.00 97.06 82 ALA A C 1
ATOM 670 O O . ALA A 1 82 ? 5.566 0.494 -11.296 1.00 97.06 82 ALA A O 1
ATOM 671 N N . VAL A 1 83 ? 7.781 0.171 -11.530 1.00 97.06 83 VAL A N 1
ATOM 672 C CA . VAL A 1 83 ? 7.948 -0.566 -10.270 1.00 97.06 83 VAL A CA 1
ATOM 673 C C . VAL A 1 83 ? 7.706 0.353 -9.077 1.00 97.06 83 VAL A C 1
ATOM 675 O O . VAL A 1 83 ? 6.933 -0.016 -8.195 1.00 97.06 83 VAL A O 1
ATOM 678 N N . LEU A 1 84 ? 8.299 1.550 -9.064 1.00 97.88 84 LEU A N 1
ATOM 679 C CA . LEU A 1 84 ? 8.098 2.530 -7.993 1.00 97.88 84 LEU A CA 1
ATOM 680 C C . LEU A 1 84 ? 6.620 2.913 -7.860 1.00 97.88 84 LEU A C 1
ATOM 682 O O . LEU A 1 84 ? 6.054 2.795 -6.778 1.00 97.88 84 LEU A O 1
ATOM 686 N N . GLN A 1 85 ? 5.953 3.222 -8.973 1.00 97.94 85 GLN A N 1
ATOM 687 C CA . GLN A 1 85 ? 4.522 3.528 -8.969 1.00 97.94 85 GLN A CA 1
ATOM 688 C C . GLN A 1 85 ? 3.669 2.367 -8.436 1.00 97.94 85 GLN A C 1
ATOM 690 O O . GLN A 1 85 ? 2.639 2.579 -7.791 1.00 97.94 85 GLN A O 1
ATOM 695 N N . THR A 1 86 ? 4.069 1.125 -8.718 1.00 97.19 86 THR A N 1
ATOM 696 C CA . THR A 1 86 ? 3.376 -0.0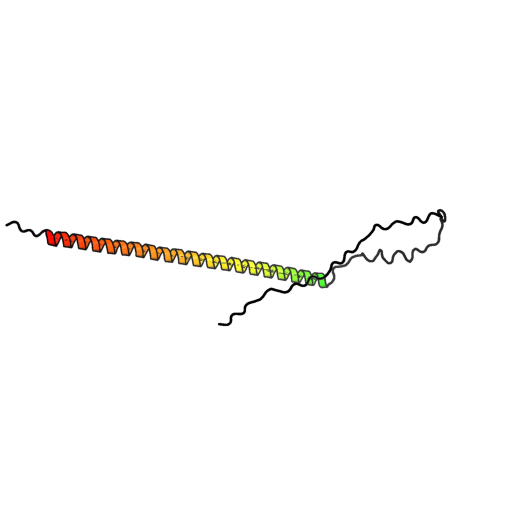63 -8.207 1.00 97.19 86 THR A CA 1
ATOM 697 C C . THR A 1 86 ? 3.566 -0.210 -6.699 1.00 97.19 86 THR A C 1
ATOM 699 O O . THR A 1 86 ? 2.607 -0.540 -6.002 1.00 97.19 86 THR A O 1
ATOM 702 N N . LEU A 1 87 ? 4.771 0.054 -6.187 1.00 97.50 87 LEU A N 1
ATOM 703 C CA . LEU A 1 87 ? 5.055 0.030 -4.752 1.00 97.50 87 LEU A CA 1
ATOM 704 C C . LEU A 1 87 ? 4.250 1.096 -4.004 1.00 97.50 87 LEU A C 1
ATOM 706 O O . LEU A 1 87 ? 3.607 0.753 -3.015 1.00 97.50 87 LEU A O 1
ATOM 710 N N . ASP A 1 88 ? 4.183 2.322 -4.527 1.00 97.56 88 ASP A N 1
ATOM 711 C CA . ASP A 1 88 ? 3.383 3.407 -3.940 1.00 97.56 88 ASP A CA 1
ATOM 712 C C . ASP A 1 88 ? 1.895 3.027 -3.846 1.00 97.56 88 ASP A C 1
ATOM 714 O O . ASP A 1 88 ? 1.231 3.253 -2.832 1.00 97.56 88 ASP A O 1
ATOM 718 N N . ASN A 1 89 ? 1.360 2.387 -4.891 1.00 97.00 89 ASN A N 1
ATOM 719 C CA . ASN A 1 89 ? -0.027 1.918 -4.897 1.00 97.00 89 ASN A CA 1
ATOM 720 C C . ASN A 1 89 ? -0.267 0.821 -3.847 1.00 97.00 89 ASN A C 1
ATOM 722 O O . ASN A 1 89 ? -1.307 0.818 -3.184 1.00 97.00 89 ASN A O 1
ATOM 726 N N . ILE A 1 90 ? 0.682 -0.109 -3.694 1.00 96.31 90 ILE A N 1
ATOM 727 C CA . ILE A 1 90 ? 0.609 -1.177 -2.690 1.00 96.31 90 ILE A CA 1
ATOM 728 C C . ILE A 1 90 ? 0.665 -0.586 -1.282 1.00 96.31 90 ILE A C 1
ATOM 730 O O . ILE A 1 90 ? -0.114 -1.006 -0.426 1.00 96.31 90 ILE A O 1
ATOM 734 N N . GLU A 1 91 ? 1.548 0.380 -1.036 1.00 96.25 91 GLU A N 1
ATOM 735 C CA . GLU A 1 91 ? 1.664 1.058 0.255 1.00 96.25 91 GLU A CA 1
ATOM 736 C C . GLU A 1 91 ? 0.352 1.760 0.615 1.00 96.25 91 GLU A C 1
ATOM 738 O O . GLU A 1 91 ? -0.227 1.469 1.664 1.00 96.25 91 GLU A O 1
ATOM 743 N N . ALA A 1 92 ? -0.200 2.559 -0.302 1.00 94.81 92 ALA A N 1
ATOM 744 C CA . ALA A 1 92 ? -1.472 3.247 -0.096 1.00 94.81 92 ALA A CA 1
ATOM 745 C C . ALA A 1 92 ? -2.639 2.278 0.187 1.00 94.81 92 ALA A C 1
ATOM 747 O O . ALA A 1 92 ? -3.467 2.530 1.071 1.00 94.81 92 ALA A O 1
ATOM 748 N N . GLU A 1 93 ? -2.717 1.146 -0.526 1.00 95.56 93 GLU A N 1
ATOM 749 C CA . GLU A 1 93 ? -3.740 0.127 -0.264 1.00 95.56 93 GLU A CA 1
ATOM 750 C C . GLU A 1 93 ? -3.543 -0.531 1.112 1.00 95.56 93 GLU A C 1
ATOM 752 O O . GLU A 1 93 ? -4.506 -0.700 1.871 1.00 95.56 93 GLU A O 1
ATOM 757 N N . CYS A 1 94 ? -2.304 -0.889 1.456 1.00 94.62 94 CYS A N 1
ATOM 758 C CA . CYS A 1 94 ? -1.969 -1.508 2.737 1.00 94.62 94 CYS A CA 1
ATOM 759 C C . CYS A 1 94 ? -2.316 -0.590 3.910 1.00 94.62 94 CYS A C 1
ATOM 761 O O . CYS A 1 94 ? -2.976 -1.028 4.858 1.00 94.62 94 CYS A O 1
ATOM 763 N N . GLU A 1 95 ? -1.924 0.681 3.834 1.00 94.81 95 GLU A N 1
ATOM 764 C CA . GLU A 1 95 ? -2.229 1.688 4.845 1.00 94.81 95 GLU A CA 1
ATOM 765 C C . GLU A 1 95 ? -3.738 1.882 5.004 1.00 94.81 95 GLU A C 1
ATOM 767 O O . GLU A 1 95 ? -4.260 1.813 6.123 1.00 94.81 95 GLU A O 1
ATOM 772 N N . GLY A 1 96 ? -4.467 2.036 3.893 1.00 92.12 96 GLY A N 1
ATOM 773 C CA . GLY A 1 96 ? -5.921 2.186 3.910 1.00 92.12 96 GLY A CA 1
ATOM 774 C C . GLY A 1 96 ? -6.619 1.003 4.586 1.00 92.12 96 GLY A C 1
ATOM 775 O O . GLY A 1 96 ? -7.457 1.184 5.478 1.00 92.12 96 GLY A O 1
ATOM 776 N N . ARG A 1 97 ? -6.224 -0.224 4.229 1.00 93.56 97 ARG A N 1
ATOM 777 C CA . ARG A 1 97 ? -6.778 -1.453 4.816 1.00 93.56 97 ARG A CA 1
ATOM 778 C C . ARG A 1 97 ? -6.411 -1.616 6.288 1.00 93.56 97 ARG A C 1
ATOM 780 O O . ARG A 1 97 ? -7.248 -2.070 7.073 1.00 93.56 97 ARG A O 1
ATOM 787 N N . TYR A 1 98 ? -5.195 -1.244 6.684 1.00 95.00 98 TYR A N 1
ATOM 788 C CA . TYR A 1 98 ? -4.759 -1.288 8.079 1.00 95.00 98 TYR A CA 1
ATOM 789 C C . TYR A 1 98 ? -5.555 -0.310 8.950 1.00 95.00 98 TYR A C 1
ATOM 791 O O . TYR A 1 98 ? -6.084 -0.700 9.994 1.00 95.00 98 TYR A O 1
ATOM 799 N N . VAL A 1 99 ? -5.722 0.935 8.494 1.00 94.44 99 VAL A N 1
ATOM 800 C CA . VAL A 1 99 ? -6.527 1.951 9.188 1.00 94.44 99 VAL A CA 1
ATOM 801 C C . VAL A 1 99 ? -7.979 1.491 9.331 1.00 94.44 99 VAL A C 1
ATOM 803 O O . VAL A 1 99 ? -8.557 1.591 10.418 1.00 94.44 99 VAL A O 1
ATOM 806 N N . GLU A 1 100 ? -8.573 0.937 8.271 1.00 95.62 100 GLU A N 1
ATOM 807 C CA . GLU A 1 100 ? -9.941 0.418 8.323 1.00 95.62 100 GLU A CA 1
ATOM 808 C C . GLU A 1 100 ? -10.073 -0.755 9.309 1.00 95.62 100 GLU A C 1
ATOM 810 O O . GLU A 1 100 ? -11.019 -0.807 10.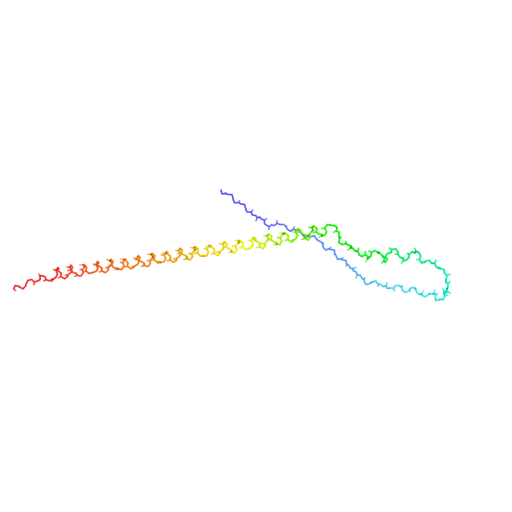104 1.00 95.62 100 GLU A O 1
ATOM 815 N N . SER A 1 101 ? -9.110 -1.679 9.294 1.00 96.62 101 SER A N 1
ATOM 816 C CA . SER A 1 101 ? -9.061 -2.813 10.219 1.00 96.62 101 SER A CA 1
ATOM 817 C C . SER A 1 101 ? -8.968 -2.349 11.675 1.00 96.62 101 SER A C 1
ATOM 819 O O . SER A 1 101 ? -9.774 -2.764 12.514 1.00 96.62 101 SER A O 1
ATOM 821 N N . ASN A 1 102 ? -8.071 -1.405 11.971 1.00 96.00 102 ASN A N 1
ATOM 822 C CA . ASN A 1 102 ? -7.919 -0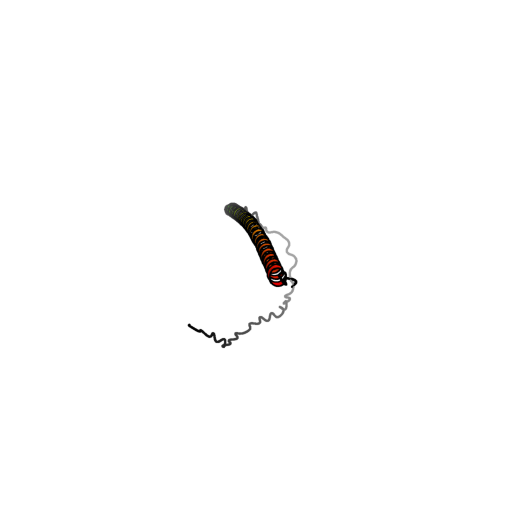.831 13.307 1.00 96.00 102 ASN A CA 1
ATOM 823 C C . ASN A 1 102 ? -9.185 -0.118 13.775 1.00 96.00 102 ASN A C 1
ATOM 825 O O . ASN A 1 102 ? -9.609 -0.293 14.918 1.00 96.00 102 ASN A O 1
ATOM 829 N N . LYS A 1 103 ? -9.846 0.631 12.887 1.00 96.56 103 LYS A N 1
ATOM 830 C CA . LYS A 1 103 ? -11.130 1.267 13.198 1.00 96.56 103 LYS A CA 1
ATOM 831 C C . LYS A 1 103 ? -12.176 0.229 13.606 1.00 96.56 103 LYS A C 1
ATOM 833 O O . LYS A 1 103 ? -12.866 0.424 14.606 1.00 96.56 103 LYS A O 1
ATOM 838 N N . LYS A 1 104 ? -12.281 -0.887 12.875 1.00 96.69 104 LYS A N 1
ATOM 839 C CA . LYS A 1 104 ? -13.210 -1.985 13.203 1.00 96.69 104 LYS A CA 1
ATOM 840 C C . LYS A 1 104 ? -12.858 -2.654 14.531 1.00 96.69 104 LYS A C 1
ATOM 842 O O . LYS A 1 104 ? -13.760 -2.924 15.323 1.00 96.69 104 LYS A O 1
ATOM 847 N N . PHE A 1 105 ? -11.572 -2.894 14.785 1.00 97.62 105 PHE A N 1
ATOM 848 C CA . PHE A 1 105 ? -11.093 -3.465 16.043 1.00 97.62 105 PHE A CA 1
ATOM 849 C C . PHE A 1 105 ? -11.478 -2.586 17.240 1.00 97.62 105 PHE A C 1
ATOM 851 O O . PHE A 1 105 ? -12.131 -3.060 18.167 1.00 97.62 105 PHE A O 1
ATOM 858 N N . VAL A 1 106 ? -11.165 -1.290 17.176 1.00 96.94 106 VAL A N 1
ATOM 859 C CA . VAL A 1 106 ? -11.481 -0.323 18.237 1.00 96.94 106 VAL A CA 1
ATOM 860 C C . VAL A 1 106 ? -12.992 -0.207 18.454 1.00 96.94 106 VAL A C 1
ATOM 862 O O . VAL A 1 106 ? -13.461 -0.250 19.588 1.00 96.94 106 VAL A O 1
ATOM 865 N N . GLN A 1 107 ? -13.784 -0.132 17.380 1.00 97.00 107 GLN A N 1
ATOM 866 C CA . GLN A 1 107 ? -15.246 -0.098 17.489 1.00 97.00 107 GLN A CA 1
ATOM 867 C C . GLN A 1 107 ? -15.821 -1.348 18.160 1.00 97.00 107 GLN A C 1
ATOM 869 O O . GLN A 1 107 ? -16.792 -1.245 18.909 1.00 97.00 107 GLN A O 1
ATOM 874 N N . ARG A 1 108 ? -15.255 -2.530 17.889 1.00 97.25 108 ARG A N 1
ATOM 875 C CA . ARG A 1 108 ? -15.674 -3.766 18.556 1.00 97.25 108 ARG A CA 1
ATOM 876 C C . ARG A 1 108 ? -15.300 -3.744 20.037 1.00 97.25 108 ARG A C 1
ATOM 878 O O . ARG A 1 108 ? -16.161 -4.046 20.853 1.00 97.25 108 ARG A O 1
ATOM 885 N N . ALA A 1 109 ? -14.089 -3.307 20.378 1.00 96.69 109 ALA A N 1
ATOM 886 C CA . ALA A 1 109 ? -13.650 -3.198 21.768 1.00 96.69 109 ALA A CA 1
ATOM 887 C C . ALA A 1 109 ? -14.578 -2.298 22.605 1.00 96.69 109 ALA A C 1
ATOM 889 O O . ALA A 1 109 ? -14.974 -2.687 23.701 1.00 96.69 109 ALA A O 1
ATOM 890 N N . TYR A 1 110 ? -14.994 -1.143 22.070 1.00 96.62 110 TYR A N 1
ATOM 891 C CA . TYR A 1 110 ? -15.964 -0.278 22.752 1.00 96.62 110 TYR A CA 1
ATOM 892 C C . TYR A 1 110 ? -17.333 -0.944 22.922 1.00 96.62 110 TYR A C 1
ATOM 894 O O . TYR A 1 110 ? -17.885 -0.927 24.016 1.00 96.62 110 TYR A O 1
ATOM 902 N N . LYS A 1 111 ? -17.858 -1.600 21.880 1.00 96.81 111 LYS A N 1
ATOM 903 C CA . LYS A 1 111 ? -19.141 -2.320 21.975 1.0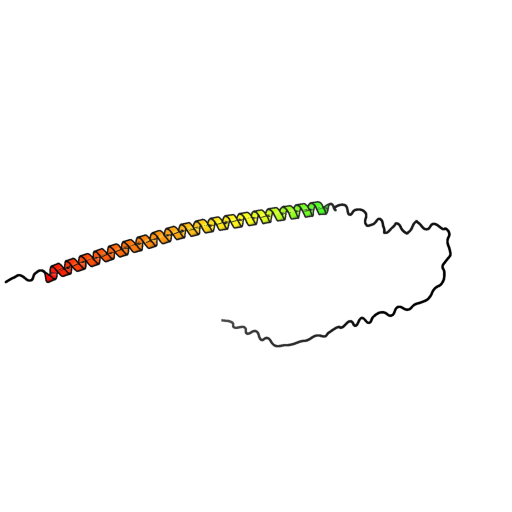0 96.81 111 LYS A CA 1
ATOM 904 C C . LYS A 1 111 ? -19.110 -3.437 23.018 1.00 96.81 111 LYS A C 1
ATOM 906 O O . LYS A 1 111 ? -20.092 -3.638 23.730 1.00 96.81 111 LYS A O 1
ATOM 911 N N . ASP A 1 112 ? -18.003 -4.166 23.101 1.00 96.94 112 ASP A N 1
ATOM 912 C CA . ASP A 1 112 ? -17.835 -5.251 24.067 1.00 96.94 112 ASP A CA 1
ATOM 913 C C . ASP A 1 112 ? -17.721 -4.709 25.503 1.00 96.94 112 ASP A C 1
ATOM 915 O O . ASP A 1 112 ? -18.275 -5.306 26.433 1.00 96.94 112 ASP A O 1
ATOM 919 N N . ALA A 1 113 ? -17.067 -3.556 25.686 1.00 96.19 113 ALA A N 1
ATOM 920 C CA . ALA A 1 113 ? -17.022 -2.845 26.963 1.00 96.19 113 ALA A CA 1
ATOM 921 C C . ALA A 1 113 ? -18.426 -2.388 27.399 1.00 96.19 113 ALA A C 1
ATOM 923 O O . ALA A 1 113 ? -18.866 -2.751 28.489 1.00 96.19 113 ALA A O 1
ATOM 924 N N . ASP A 1 114 ? -19.177 -1.725 26.513 1.00 96.56 114 ASP A N 1
ATOM 925 C CA . ASP A 1 114 ? -20.552 -1.281 26.783 1.00 96.56 114 ASP A CA 1
ATOM 926 C C . ASP A 1 114 ? -21.469 -2.461 27.152 1.00 96.56 114 ASP A C 1
ATOM 928 O O . ASP A 1 114 ? -22.265 -2.399 28.095 1.00 96.56 114 ASP A O 1
ATOM 932 N N . ALA A 1 115 ? -21.342 -3.583 26.434 1.00 96.38 115 ALA A N 1
ATOM 933 C CA . ALA A 1 115 ? -22.101 -4.797 26.719 1.00 96.38 115 ALA A CA 1
ATOM 934 C C . ALA A 1 115 ? -21.738 -5.407 28.084 1.00 96.38 115 ALA A C 1
ATOM 936 O O . ALA A 1 115 ? -22.596 -5.986 28.759 1.00 96.38 115 ALA A O 1
ATOM 937 N N . THR A 1 116 ? -20.475 -5.297 28.491 1.00 96.56 116 THR A N 1
ATOM 938 C CA . THR A 1 116 ? -19.996 -5.772 29.793 1.00 96.56 116 THR A CA 1
ATOM 939 C C . THR A 1 116 ? -20.524 -4.890 30.922 1.00 96.56 116 THR A C 1
ATOM 941 O O . THR A 1 116 ? -21.066 -5.417 31.898 1.00 96.56 116 THR A O 1
ATOM 944 N N . ASP A 1 117 ? -20.473 -3.570 30.760 1.00 96.88 117 ASP A N 1
ATOM 945 C CA . ASP A 1 117 ? -21.001 -2.609 31.731 1.00 96.88 117 ASP A CA 1
ATOM 946 C C . ASP A 1 117 ? -22.512 -2.773 31.929 1.00 96.88 117 ASP A C 1
ATOM 948 O O . ASP A 1 117 ? -22.999 -2.797 33.065 1.00 96.88 117 ASP A O 1
ATOM 952 N N . ALA A 1 118 ? -23.262 -2.998 30.846 1.00 95.56 118 ALA A N 1
ATOM 953 C CA . ALA A 1 118 ? -24.693 -3.277 30.916 1.00 95.56 118 ALA A CA 1
ATOM 954 C C . ALA A 1 118 ? -25.001 -4.553 31.722 1.00 95.56 118 ALA A C 1
ATOM 956 O O . ALA A 1 118 ? -25.897 -4.556 32.572 1.00 95.56 118 ALA A O 1
ATOM 957 N N . LYS A 1 119 ? -24.238 -5.634 31.507 1.00 96.75 119 LYS A N 1
ATOM 958 C CA . LYS A 1 119 ? -24.384 -6.884 32.277 1.00 96.75 119 LYS A CA 1
ATOM 959 C C . LYS A 1 119 ? -24.055 -6.678 33.752 1.00 96.75 119 LYS A C 1
ATOM 961 O O . LYS A 1 119 ? -24.769 -7.193 34.614 1.00 96.75 119 LYS A O 1
ATOM 966 N N . LEU A 1 120 ? -23.007 -5.913 34.055 1.00 96.69 120 LEU A N 1
ATOM 967 C CA . LEU A 1 120 ? -22.628 -5.598 35.430 1.00 96.69 120 LEU A CA 1
ATOM 968 C C . LEU A 1 120 ? -23.715 -4.776 36.135 1.00 96.69 120 LEU A C 1
ATOM 970 O O . LEU A 1 120 ? -24.033 -5.042 37.296 1.00 96.69 120 LEU A O 1
ATOM 974 N N . LEU A 1 121 ? -24.320 -3.811 35.438 1.00 96.44 121 LEU A N 1
ATOM 975 C CA . LEU A 1 121 ? -25.429 -3.017 35.962 1.00 96.44 121 LEU A CA 1
ATOM 976 C C . LEU A 1 121 ? -26.654 -3.889 36.268 1.00 96.44 121 LEU A C 1
ATOM 978 O O . LEU A 1 121 ? -27.211 -3.796 37.362 1.00 96.44 121 LEU A O 1
ATOM 982 N N . GLN A 1 122 ? -27.035 -4.779 35.347 1.00 94.50 122 GLN A N 1
ATOM 983 C CA . GLN A 1 122 ? -28.136 -5.727 35.555 1.00 94.50 122 GLN A CA 1
ATOM 984 C C . GLN A 1 122 ? -27.872 -6.661 36.739 1.00 94.50 122 GLN A C 1
ATOM 986 O O . GLN A 1 122 ? -28.760 -6.901 37.559 1.00 94.50 122 GLN A O 1
ATOM 991 N N . PHE A 1 123 ? -26.641 -7.164 36.865 1.00 94.44 123 PHE A N 1
ATOM 992 C CA . PHE A 1 123 ? -26.245 -7.987 38.002 1.00 94.44 123 PHE A CA 1
ATOM 993 C C . PHE A 1 123 ? -26.403 -7.225 39.324 1.00 94.44 123 PHE A C 1
ATOM 995 O O . PHE A 1 123 ? -27.027 -7.737 40.255 1.00 94.44 123 PHE A O 1
ATOM 1002 N N . LYS A 1 124 ? -25.918 -5.978 39.394 1.00 93.50 124 LYS A N 1
ATOM 1003 C CA . LYS A 1 124 ? -26.075 -5.119 40.579 1.00 93.50 124 LYS A CA 1
ATOM 1004 C C . LYS A 1 124 ? -27.549 -4.904 40.937 1.00 93.50 124 LYS A C 1
ATOM 1006 O O . LYS A 1 124 ? -27.907 -5.073 42.098 1.00 93.50 124 LYS A O 1
ATOM 1011 N N . GLN A 1 125 ? -28.403 -4.596 39.958 1.00 93.31 125 GLN A N 1
ATOM 1012 C CA . GLN A 1 125 ? -29.849 -4.420 40.167 1.00 93.31 125 GLN A CA 1
ATOM 1013 C C . GLN A 1 125 ? -30.528 -5.696 40.683 1.00 93.31 125 GLN A C 1
ATOM 1015 O O . GLN A 1 125 ? -31.378 -5.643 41.572 1.00 93.31 125 GLN A O 1
ATOM 1020 N N . LYS A 1 126 ? -30.141 -6.864 40.160 1.00 91.94 126 LYS A N 1
ATOM 1021 C CA . LYS A 1 126 ? -30.659 -8.153 40.633 1.00 91.94 126 LYS A CA 1
ATOM 1022 C C . LYS A 1 126 ? -30.261 -8.416 42.087 1.00 91.94 126 LYS A C 1
ATOM 1024 O O . LYS A 1 126 ? -31.094 -8.853 42.876 1.00 91.94 126 LYS A O 1
ATOM 1029 N N . MET A 1 127 ? -29.015 -8.113 42.449 1.00 90.31 127 MET A N 1
ATOM 1030 C CA . MET A 1 127 ? -28.527 -8.268 43.821 1.00 90.31 127 MET A CA 1
ATOM 1031 C C . MET A 1 127 ? -29.270 -7.343 44.793 1.00 90.31 127 MET A C 1
ATOM 1033 O O . MET A 1 127 ? -29.743 -7.803 45.828 1.00 90.31 127 MET A O 1
ATOM 1037 N N . THR A 1 128 ? -29.458 -6.064 44.461 1.00 85.81 128 THR A N 1
ATOM 1038 C CA . THR A 1 128 ? -30.201 -5.145 45.342 1.00 85.81 128 THR A CA 1
ATOM 1039 C C . THR A 1 128 ? -31.678 -5.526 45.477 1.00 85.81 128 THR A C 1
ATOM 1041 O O . THR A 1 128 ? -32.249 -5.370 46.553 1.00 85.81 128 THR A O 1
ATOM 1044 N N . SER A 1 129 ? -32.290 -6.091 44.431 1.00 81.25 129 SER A N 1
ATOM 1045 C CA . SER A 1 129 ? -33.678 -6.568 44.476 1.00 81.25 129 SER A CA 1
ATOM 1046 C C . SER A 1 129 ? -33.863 -7.831 45.331 1.00 81.25 129 SER A C 1
ATOM 1048 O O . SER A 1 129 ? -34.849 -7.922 46.061 1.00 81.25 129 SER A O 1
ATOM 1050 N N . SER A 1 130 ? -32.917 -8.779 45.292 1.00 71.88 130 SER A N 1
ATOM 1051 C CA . SER A 1 130 ? -32.992 -10.023 46.078 1.00 71.88 130 SER A CA 1
ATOM 1052 C C . SER A 1 130 ? -32.712 -9.835 47.571 1.00 71.88 130 SER A C 1
ATOM 1054 O O . SER A 1 130 ? -33.253 -10.586 48.376 1.00 71.88 130 SER A O 1
ATOM 1056 N N . TYR A 1 131 ? -31.891 -8.853 47.955 1.00 62.38 131 TYR A N 1
ATOM 1057 C CA . TYR A 1 131 ? -31.521 -8.619 49.360 1.00 62.38 131 TYR A CA 1
ATOM 1058 C C . TYR A 1 131 ? -32.262 -7.438 50.016 1.00 62.38 131 TYR A C 1
ATOM 1060 O O . TYR A 1 131 ? -32.157 -7.255 51.223 1.00 62.38 131 TYR A O 1
ATOM 1068 N N . GLY A 1 132 ? -33.035 -6.653 49.256 1.00 57.69 132 GLY A N 1
ATOM 1069 C CA . GLY A 1 132 ? -33.779 -5.486 49.754 1.00 57.69 132 GLY A CA 1
ATOM 1070 C C . GLY A 1 132 ? -35.189 -5.767 50.294 1.00 57.69 132 GLY A C 1
ATOM 1071 O O . GLY A 1 132 ? -35.868 -4.831 50.704 1.00 57.69 132 GLY A O 1
ATOM 1072 N N . LYS A 1 133 ? -35.650 -7.027 50.296 1.00 57.75 133 LYS A N 1
ATOM 1073 C CA . LYS A 1 133 ? -36.946 -7.445 50.866 1.00 57.75 133 LYS A CA 1
ATOM 1074 C C . LYS A 1 133 ? -36.779 -8.197 52.191 1.00 57.75 133 LYS A C 1
ATOM 1076 O O . LYS A 1 133 ? -37.326 -9.279 52.367 1.00 57.75 133 LYS A O 1
ATOM 1081 N N . THR A 1 134 ? -36.012 -7.663 53.134 1.00 54.72 134 THR A N 1
ATOM 1082 C CA . THR A 1 134 ? -36.226 -8.016 54.544 1.00 54.72 134 THR A CA 1
ATOM 1083 C C . THR A 1 134 ? -37.344 -7.118 55.049 1.00 54.72 134 THR A C 1
ATOM 1085 O O . THR A 1 134 ? -37.096 -5.993 55.479 1.00 54.72 134 THR A O 1
ATOM 1088 N N . GLU A 1 135 ? -38.582 -7.587 54.882 1.00 51.00 135 GLU A N 1
ATOM 1089 C CA . GLU A 1 135 ? -39.757 -6.996 55.517 1.00 51.00 135 GLU A CA 1
ATOM 1090 C C . GLU A 1 135 ? -39.499 -6.908 57.022 1.00 51.00 135 GLU A C 1
ATOM 1092 O O . GLU A 1 135 ? -39.240 -7.908 57.691 1.00 51.00 135 GLU A O 1
ATOM 1097 N N . THR A 1 136 ? -39.517 -5.679 57.528 1.00 51.72 136 THR A N 1
ATOM 1098 C CA . THR A 1 136 ? -39.631 -5.371 58.948 1.00 51.72 136 THR A CA 1
ATOM 1099 C C . THR A 1 136 ? -40.948 -5.959 59.449 1.00 51.72 136 THR A C 1
ATOM 1101 O O . THR A 1 136 ? -42.009 -5.444 59.094 1.00 51.72 136 THR A O 1
ATOM 1104 N N . TYR A 1 137 ? -40.861 -7.038 60.225 1.00 44.19 137 TYR A N 1
ATOM 1105 C CA . TYR A 1 137 ? -41.929 -7.517 61.103 1.00 44.19 137 TYR A CA 1
ATOM 1106 C C . TYR A 1 137 ? -41.674 -7.025 62.524 1.00 44.19 137 TYR A C 1
ATOM 1108 O O . TYR A 1 137 ? -40.493 -7.054 62.943 1.00 44.19 137 TYR A O 1
#